Protein AF-A0A956A0J0-F1 (afdb_monomer)

Nearest PDB structures (foldseek):
  6fri-assembly2_C  TM=3.319E-01  e=4.130E+00  Photobacterium leiognathi

Radius of gyration: 16.72 Å; Cα contacts (8 Å, |Δi|>4): 126; chains: 1; bounding box: 41×42×44 Å

Sequence (135 aa):
MIIDIDAHFEPGSDWLERYPELARRLPPLNPGALAVDAIVGDLLRGVPEAERPPFEELVPPGAAILYGKEKAQEAERRAEFEGRNQFQVANAAARVKWLDEQGIAQQHVICLSGIAYNLQVADAALRRDVIRACN

Secondary structure (DSSP, 8-state):
-EEEEEEEEB--SSTTTT-HHHHHHPPPP-HHHHHHHHHHHHHHHTS-GGGSPPHHHHS-TTHHHHTT---TTTTTGGGG-TTGGG--BS-HHHHHHHHHHHTEEEEEEEEHHHHHHHHH---HHHHHHHHHHH-

Solvent-accessible surface area (backbone atoms only — not comparable to full-atom values): 8342 Å² total; per-residue (Å²): 132,38,72,44,79,85,40,64,36,39,65,64,88,63,69,43,66,90,36,59,75,56,53,75,71,55,74,88,82,61,69,47,54,48,53,32,44,75,75,46,33,74,64,51,73,77,45,60,76,93,74,51,76,58,66,79,78,56,37,56,90,64,39,46,57,80,69,68,50,76,54,87,80,51,58,69,70,45,74,76,44,88,68,62,80,61,69,43,62,66,46,67,70,65,47,52,54,49,28,61,78,69,56,41,74,43,72,39,76,42,53,48,61,58,55,40,45,59,70,72,44,83,53,66,67,62,34,51,54,47,56,59,69,73,106

Foldseek 3Di:
DAEAEDAEAEQDPCLCVVPVVLVVVADDFDLQVCVLCVPCVVVVVVPDPVRDDDSVVSRPPCSCLQNVNDDPVCPVVCVPDDPSQSHDNDDVPSVVVVCVVVVHPYYDYDHPVLVRRCVPPPDPVSNVVSVVSVD

pLDDT: mean 83.01, std 14.28, range [43.84, 96.94]

Mean predicted aligned error: 7.05 Å

Structure (mmCIF, N/CA/C/O backbone):
data_AF-A0A956A0J0-F1
#
_entry.id   AF-A0A956A0J0-F1
#
loop_
_atom_site.group_PDB
_atom_site.id
_atom_site.type_symbol
_atom_site.label_atom_id
_atom_site.label_alt_id
_atom_site.label_comp_id
_atom_site.label_asym_id
_atom_site.label_entity_id
_atom_site.label_seq_id
_atom_site.pdbx_PDB_ins_code
_atom_site.Cartn_x
_atom_site.Cartn_y
_atom_site.Cartn_z
_atom_site.occupancy
_atom_site.B_iso_or_equiv
_atom_site.auth_seq_id
_atom_site.auth_comp_id
_atom_site.auth_asym_id
_atom_site.auth_atom_id
_atom_site.pdbx_PDB_model_num
ATOM 1 N N . MET A 1 1 ? -26.387 4.382 7.161 1.00 84.38 1 MET A N 1
ATOM 2 C CA . MET A 1 1 ? -25.313 3.425 7.493 1.00 84.38 1 MET A CA 1
ATOM 3 C C . MET A 1 1 ? -24.346 3.420 6.327 1.00 84.38 1 MET A C 1
ATOM 5 O O . MET A 1 1 ? -24.772 3.058 5.238 1.00 84.38 1 MET A O 1
ATOM 9 N N . ILE A 1 2 ? -23.117 3.897 6.526 1.00 94.62 2 ILE A N 1
ATOM 10 C CA . ILE A 1 2 ? -22.090 3.940 5.476 1.00 9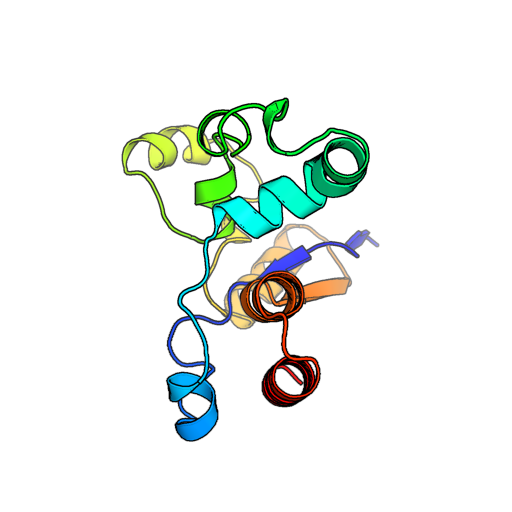4.62 2 ILE A CA 1
ATOM 11 C C . ILE A 1 2 ? -21.172 2.728 5.653 1.00 94.62 2 ILE A C 1
ATOM 13 O O . ILE A 1 2 ? -20.750 2.440 6.772 1.00 94.62 2 ILE A O 1
ATOM 17 N N . ILE A 1 3 ? -20.896 2.024 4.556 1.00 96.25 3 ILE A N 1
ATOM 18 C CA . ILE A 1 3 ? -19.879 0.974 4.483 1.00 96.25 3 ILE A CA 1
ATOM 19 C C . ILE A 1 3 ? -18.842 1.453 3.477 1.00 96.25 3 ILE A C 1
ATOM 21 O O . ILE A 1 3 ? -19.169 1.655 2.309 1.00 96.25 3 ILE A O 1
ATOM 25 N N . ASP A 1 4 ? -17.617 1.647 3.942 1.00 92.81 4 ASP A N 1
ATOM 26 C CA . ASP A 1 4 ? -16.483 2.012 3.105 1.00 92.81 4 ASP A CA 1
ATOM 27 C C . ASP A 1 4 ? -15.701 0.742 2.747 1.00 92.81 4 ASP A C 1
ATOM 29 O O . ASP A 1 4 ? -15.153 0.066 3.614 1.00 92.81 4 ASP A O 1
ATOM 33 N N . ILE A 1 5 ? -15.711 0.366 1.472 1.00 93.62 5 ILE A N 1
ATOM 34 C CA . ILE A 1 5 ? -15.119 -0.895 1.007 1.00 93.62 5 ILE A CA 1
ATOM 35 C C . ILE A 1 5 ? -13.688 -0.738 0.490 1.00 93.62 5 ILE A C 1
ATOM 37 O O . ILE A 1 5 ? -13.060 -1.743 0.171 1.00 93.62 5 ILE A O 1
ATOM 41 N N . ASP A 1 6 ? -13.186 0.491 0.378 1.00 87.94 6 ASP A N 1
ATOM 42 C CA . ASP A 1 6 ? -11.927 0.769 -0.311 1.00 87.94 6 ASP A CA 1
ATOM 43 C C . ASP A 1 6 ? -11.074 1.757 0.478 1.00 87.94 6 ASP A C 1
ATOM 45 O O . ASP A 1 6 ? -10.835 2.903 0.091 1.00 87.94 6 ASP A O 1
ATOM 49 N N . ALA A 1 7 ? -10.614 1.295 1.636 1.00 87.12 7 ALA A N 1
ATOM 50 C CA . ALA A 1 7 ? -9.728 2.069 2.472 1.00 87.12 7 ALA A CA 1
ATOM 51 C C . ALA A 1 7 ? -8.381 1.378 2.641 1.00 87.12 7 ALA A C 1
ATOM 53 O O . ALA A 1 7 ? -8.241 0.162 2.549 1.00 87.12 7 ALA A O 1
ATOM 54 N N . HIS A 1 8 ? -7.367 2.177 2.945 1.00 85.31 8 HIS A N 1
ATOM 55 C CA . HIS A 1 8 ? -5.982 1.727 2.944 1.00 85.31 8 HIS A CA 1
ATOM 56 C C . HIS A 1 8 ? -5.296 2.041 4.275 1.00 85.31 8 HIS A C 1
ATOM 58 O O . HIS A 1 8 ? -5.701 2.969 4.991 1.00 85.31 8 HIS A O 1
ATOM 64 N N . PHE A 1 9 ? -4.258 1.271 4.605 1.00 85.00 9 PHE A N 1
ATOM 65 C CA . PHE A 1 9 ? -3.322 1.581 5.684 1.00 85.00 9 PHE A CA 1
ATOM 66 C C . PHE A 1 9 ? -1.894 1.161 5.316 1.00 85.00 9 PHE A C 1
ATOM 68 O O . PHE A 1 9 ? -1.688 0.187 4.589 1.00 85.00 9 PHE A O 1
ATOM 75 N N . GLU A 1 10 ? -0.911 1.884 5.849 1.00 84.62 10 GLU A N 1
ATOM 76 C CA . GLU A 1 10 ? 0.496 1.483 5.803 1.00 84.62 10 GLU A CA 1
ATOM 77 C C . GLU A 1 10 ? 0.860 0.813 7.139 1.00 84.62 10 GLU A C 1
ATOM 79 O O . GLU A 1 10 ? 0.670 1.438 8.190 1.00 84.62 10 GLU A O 1
ATOM 84 N N . PRO A 1 11 ? 1.345 -0.443 7.144 1.00 83.50 11 PRO A N 1
ATOM 85 C CA . PRO A 1 11 ? 1.645 -1.168 8.375 1.00 83.50 11 PRO A CA 1
ATOM 86 C C . PRO A 1 11 ? 2.830 -0.616 9.183 1.00 83.50 11 PRO A C 1
ATOM 88 O O . PRO A 1 11 ? 2.908 -0.910 10.367 1.00 83.50 11 PRO A O 1
ATOM 91 N N . GLY A 1 12 ? 3.714 0.193 8.589 1.00 81.75 12 GLY A N 1
ATOM 92 C CA . GLY A 1 12 ? 4.862 0.792 9.284 1.00 81.75 12 GLY A CA 1
ATOM 93 C C . GLY A 1 12 ? 6.178 0.085 8.983 1.00 81.75 12 GLY A C 1
ATOM 94 O O . GLY A 1 12 ? 6.283 -0.653 8.012 1.00 81.75 12 GLY A O 1
ATOM 95 N N . SER A 1 13 ? 7.222 0.341 9.772 1.00 80.81 13 SER A N 1
ATOM 96 C CA . SER A 1 13 ? 8.526 -0.329 9.612 1.00 80.81 13 SER A CA 1
ATOM 97 C C . SER A 1 13 ? 8.660 -1.605 10.446 1.00 80.81 13 SER A C 1
ATOM 99 O O . SER A 1 13 ? 9.551 -2.409 10.196 1.00 80.81 13 SER A O 1
ATOM 101 N N . ASP A 1 14 ? 7.791 -1.782 11.435 1.00 85.00 14 ASP A N 1
ATOM 102 C CA . ASP A 1 14 ? 7.844 -2.822 12.463 1.00 85.00 14 ASP A CA 1
ATOM 103 C C . ASP A 1 14 ? 7.079 -4.102 12.085 1.00 85.00 14 ASP A C 1
ATOM 105 O O . ASP A 1 14 ? 7.317 -5.167 12.653 1.00 85.00 14 ASP A O 1
ATOM 109 N N . TRP A 1 15 ? 6.199 -4.062 11.082 1.00 86.31 15 TRP A N 1
ATOM 110 C CA . TRP A 1 15 ? 5.349 -5.213 10.729 1.00 86.31 15 TRP A CA 1
ATOM 111 C C . TRP A 1 15 ? 6.106 -6.473 10.278 1.00 86.31 15 TRP A C 1
ATOM 113 O O . TRP A 1 15 ? 5.557 -7.575 10.324 1.00 86.31 15 TRP A O 1
ATOM 123 N N . LEU A 1 16 ? 7.376 -6.336 9.882 1.00 90.88 16 LEU A N 1
ATOM 124 C CA . LEU A 1 16 ? 8.261 -7.452 9.538 1.00 90.88 16 LEU A CA 1
ATOM 125 C C . LEU A 1 16 ? 9.192 -7.883 10.679 1.00 90.88 16 LEU A C 1
ATOM 127 O O . LEU A 1 16 ? 9.954 -8.831 10.496 1.00 90.88 16 LEU A O 1
ATOM 131 N N . GLU A 1 17 ? 9.137 -7.261 11.861 1.00 92.00 17 GLU A N 1
ATOM 132 C CA . GLU A 1 17 ? 10.011 -7.611 12.995 1.00 92.00 17 GLU A CA 1
ATOM 133 C C . GLU A 1 17 ? 9.861 -9.075 13.421 1.00 92.00 17 GLU A C 1
ATOM 135 O O . GLU A 1 17 ? 10.838 -9.730 13.785 1.00 92.00 17 GLU A O 1
ATOM 140 N N . ARG A 1 18 ? 8.646 -9.628 13.310 1.00 92.88 18 ARG A N 1
ATOM 141 C CA . ARG A 1 18 ? 8.367 -11.049 13.582 1.00 92.88 18 ARG A CA 1
ATOM 142 C C . ARG A 1 18 ? 8.861 -11.993 12.480 1.00 92.88 18 ARG A C 1
ATOM 144 O O . ARG A 1 18 ? 8.866 -13.205 12.678 1.00 92.88 18 ARG A O 1
ATOM 151 N N . TYR A 1 19 ? 9.293 -11.455 11.339 1.00 95.00 19 TYR A N 1
ATOM 152 C CA . TYR A 1 19 ? 9.679 -12.196 10.139 1.00 95.00 19 TYR A CA 1
ATOM 153 C C . TYR A 1 19 ? 11.051 -11.741 9.598 1.00 95.00 19 TYR A C 1
ATOM 155 O O . TYR A 1 19 ? 11.162 -11.342 8.436 1.00 95.00 19 TYR A O 1
ATOM 163 N N . PRO A 1 20 ? 12.136 -11.823 10.393 1.00 95.06 20 PRO A N 1
ATOM 164 C CA . PRO A 1 20 ? 13.437 -11.262 10.017 1.00 95.06 20 PRO A CA 1
ATOM 165 C C . PRO A 1 20 ? 14.044 -11.906 8.761 1.00 95.06 20 PRO A C 1
ATOM 167 O O . PRO A 1 20 ? 14.679 -11.221 7.962 1.00 95.06 20 PRO A O 1
ATOM 170 N N . GLU A 1 21 ? 13.828 -13.207 8.542 1.00 95.94 21 GLU A N 1
ATOM 171 C CA . GLU A 1 21 ? 14.287 -13.892 7.323 1.00 95.94 21 GLU A CA 1
ATOM 172 C C . GLU A 1 21 ? 13.534 -13.426 6.073 1.00 95.94 21 GLU A C 1
ATOM 174 O O . GLU A 1 21 ? 14.123 -13.299 5.000 1.00 95.94 21 GLU A O 1
ATOM 179 N N . LEU A 1 22 ? 12.235 -13.138 6.209 1.00 95.19 22 LEU A N 1
ATOM 180 C CA . LEU A 1 22 ? 11.439 -12.569 5.127 1.00 95.19 22 LEU A CA 1
ATOM 181 C C . LEU A 1 22 ? 11.921 -11.150 4.821 1.00 95.19 22 LEU A C 1
ATOM 183 O O . LEU A 1 22 ? 12.200 -10.851 3.665 1.00 95.19 22 LEU A O 1
ATOM 187 N N . ALA A 1 23 ? 12.111 -10.318 5.849 1.00 94.25 23 ALA A N 1
ATOM 188 C CA . ALA A 1 23 ? 12.587 -8.945 5.701 1.00 94.25 23 ALA A CA 1
ATOM 189 C C . ALA A 1 23 ? 13.888 -8.852 4.887 1.00 94.25 23 ALA A C 1
ATOM 191 O O . ALA A 1 23 ? 14.004 -7.998 4.015 1.00 94.25 23 ALA A O 1
ATOM 192 N N . ARG A 1 24 ? 14.843 -9.771 5.102 1.00 94.88 24 ARG A N 1
ATOM 193 C CA . ARG A 1 24 ? 16.113 -9.807 4.347 1.00 94.88 24 ARG A CA 1
ATOM 194 C C . ARG A 1 24 ? 15.955 -10.146 2.866 1.00 94.88 24 ARG A C 1
ATOM 196 O O . ARG A 1 24 ? 16.825 -9.800 2.073 1.00 94.88 24 ARG A O 1
ATOM 203 N N . ARG A 1 25 ? 14.893 -10.864 2.500 1.00 95.06 25 ARG A N 1
ATOM 204 C CA . ARG A 1 25 ? 14.613 -11.285 1.118 1.00 95.06 25 ARG A CA 1
ATOM 205 C C . ARG A 1 25 ? 13.814 -10.240 0.343 1.00 95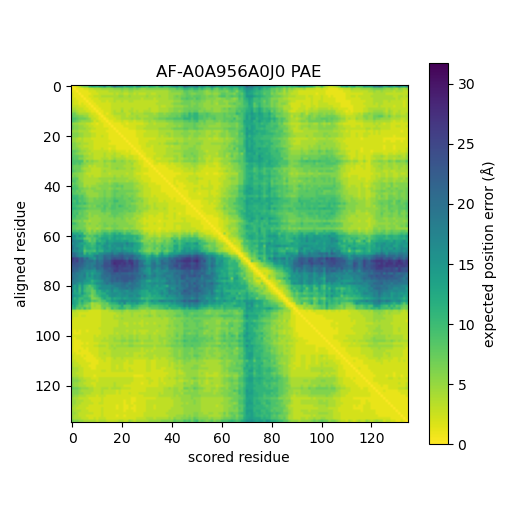.06 25 ARG A C 1
ATOM 207 O O . ARG A 1 25 ? 13.747 -10.332 -0.881 1.00 95.06 25 ARG A O 1
ATOM 214 N N . LEU A 1 26 ? 13.173 -9.299 1.034 1.00 93.50 26 LEU A N 1
ATOM 215 C CA . LEU A 1 26 ? 12.279 -8.337 0.409 1.00 93.50 26 LEU A CA 1
ATOM 216 C C . LEU A 1 26 ? 13.054 -7.164 -0.208 1.00 93.50 26 LEU A C 1
ATOM 218 O O . LEU A 1 26 ? 13.930 -6.593 0.444 1.00 93.50 26 LEU A O 1
ATOM 222 N N . PRO A 1 27 ? 12.743 -6.786 -1.461 1.00 91.88 27 PRO A N 1
ATOM 223 C CA . PRO A 1 27 ? 13.329 -5.602 -2.072 1.00 91.88 27 PRO A CA 1
ATOM 224 C C . PRO A 1 27 ? 12.764 -4.324 -1.432 1.00 91.88 27 PRO A C 1
ATOM 226 O O . PRO A 1 27 ? 11.671 -4.346 -0.870 1.00 91.88 27 PRO A O 1
ATOM 229 N N . PRO A 1 28 ? 13.446 -3.175 -1.550 1.00 87.69 28 PRO A N 1
ATOM 230 C CA . PRO A 1 28 ? 12.824 -1.904 -1.206 1.00 87.69 28 PRO A CA 1
ATOM 231 C C . PRO A 1 28 ? 11.601 -1.661 -2.102 1.00 87.69 28 PRO A C 1
ATOM 233 O O . PRO A 1 28 ? 11.682 -1.796 -3.323 1.00 87.69 28 PRO A O 1
ATOM 236 N N . LEU A 1 29 ? 10.475 -1.275 -1.503 1.00 84.56 29 LEU A N 1
ATOM 237 C CA . LEU A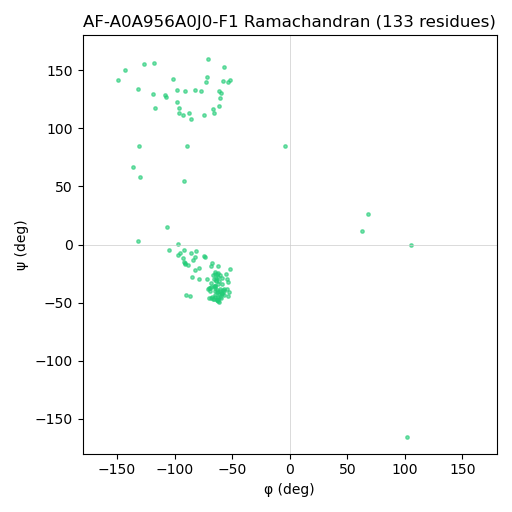 1 29 ? 9.286 -0.888 -2.258 1.00 84.56 29 LEU A CA 1
ATOM 238 C C . LEU A 1 29 ? 9.476 0.477 -2.921 1.00 84.56 29 LEU A C 1
ATOM 240 O O . LEU A 1 29 ? 9.965 1.418 -2.292 1.00 84.56 29 LEU A O 1
ATOM 244 N N . ASN A 1 30 ? 8.999 0.604 -4.161 1.00 83.31 30 ASN A N 1
ATOM 245 C CA . ASN A 1 30 ? 8.752 1.886 -4.808 1.00 83.31 30 ASN A CA 1
ATOM 246 C C . ASN A 1 30 ? 7.285 2.305 -4.581 1.00 83.31 30 ASN A C 1
ATOM 248 O O . ASN A 1 30 ? 6.383 1.692 -5.158 1.00 83.31 30 ASN A O 1
ATOM 252 N N . PRO A 1 31 ? 7.034 3.361 -3.788 1.00 71.56 31 PRO A N 1
ATOM 253 C CA . PRO A 1 31 ? 5.706 3.921 -3.570 1.00 71.56 31 PRO A CA 1
ATOM 254 C C . PRO A 1 31 ? 4.952 4.288 -4.856 1.00 71.56 31 PRO A C 1
ATOM 256 O O . PRO A 1 31 ? 3.784 3.963 -5.042 1.00 71.56 31 PRO A O 1
ATOM 259 N N . GLY A 1 32 ? 5.632 4.936 -5.802 1.00 79.06 32 GLY A N 1
ATOM 260 C CA . GLY A 1 32 ? 4.995 5.366 -7.044 1.00 79.06 32 GLY A CA 1
ATOM 261 C C . GLY A 1 32 ? 4.519 4.191 -7.898 1.00 79.06 32 GLY A C 1
ATOM 262 O O . GLY A 1 32 ? 3.575 4.344 -8.664 1.00 79.06 32 GLY A O 1
ATOM 263 N N . ALA A 1 33 ? 5.138 3.014 -7.755 1.00 85.12 33 ALA A N 1
ATOM 264 C CA . ALA A 1 33 ? 4.893 1.889 -8.651 1.00 85.12 33 ALA A CA 1
ATOM 265 C C . ALA A 1 33 ? 3.502 1.277 -8.457 1.00 85.12 33 ALA A C 1
ATOM 267 O O . ALA A 1 33 ? 2.860 0.937 -9.446 1.00 85.12 33 ALA A O 1
ATOM 268 N N . LEU A 1 34 ? 3.003 1.197 -7.216 1.00 85.12 34 LEU A N 1
ATOM 269 C CA . LEU A 1 34 ? 1.625 0.756 -6.972 1.00 85.12 34 LEU A CA 1
ATOM 270 C C . LEU A 1 34 ? 0.624 1.744 -7.567 1.00 85.12 34 LEU A C 1
ATOM 272 O O . LEU A 1 34 ? -0.328 1.320 -8.202 1.00 85.12 34 LEU A O 1
ATOM 276 N N . ALA A 1 35 ? 0.837 3.050 -7.368 1.00 82.88 35 ALA A N 1
ATOM 277 C CA . ALA A 1 35 ? -0.073 4.071 -7.878 1.00 82.88 35 ALA A CA 1
ATOM 278 C C . ALA A 1 35 ? -0.128 4.044 -9.412 1.00 82.88 35 ALA A C 1
ATOM 280 O O . ALA A 1 35 ? -1.207 4.060 -9.992 1.00 82.88 35 ALA A O 1
ATOM 281 N N . VAL A 1 36 ? 1.030 3.952 -10.069 1.00 88.31 36 VAL A N 1
ATOM 282 C CA . VAL A 1 36 ? 1.112 3.862 -11.531 1.00 88.31 36 VAL A CA 1
ATOM 283 C C . VAL A 1 36 ? 0.443 2.585 -12.042 1.00 88.31 36 VAL A C 1
ATOM 285 O O . VAL A 1 36 ? -0.379 2.670 -12.951 1.00 88.31 36 VAL A O 1
ATOM 288 N N . ASP A 1 37 ? 0.729 1.419 -11.452 1.00 89.06 37 ASP A N 1
ATOM 289 C CA . ASP A 1 37 ? 0.096 0.170 -11.894 1.00 89.06 37 ASP A CA 1
ATOM 290 C C . ASP A 1 37 ? -1.421 0.168 -11.644 1.00 89.06 37 ASP A C 1
ATOM 292 O O . ASP A 1 37 ? -2.186 -0.163 -12.547 1.00 89.06 37 ASP A O 1
ATOM 296 N N . ALA A 1 38 ? -1.873 0.624 -10.474 1.00 84.69 38 ALA A N 1
ATOM 297 C CA . ALA A 1 38 ? -3.290 0.638 -10.120 1.00 84.69 38 ALA A CA 1
ATOM 298 C C . ALA A 1 38 ? -4.119 1.632 -10.952 1.00 84.69 38 ALA A C 1
ATOM 300 O O . ALA A 1 38 ? -5.287 1.369 -11.223 1.00 84.69 38 ALA A O 1
ATOM 301 N N . ILE A 1 39 ? -3.545 2.774 -11.352 1.00 86.00 39 ILE A N 1
ATOM 302 C CA . ILE A 1 39 ? -4.280 3.822 -12.082 1.00 86.00 39 ILE A CA 1
ATOM 303 C C . ILE A 1 39 ? -4.193 3.613 -13.598 1.00 86.00 39 ILE A C 1
ATOM 305 O O . ILE A 1 39 ? -5.190 3.779 -14.298 1.00 86.00 39 ILE A O 1
ATOM 309 N N . VAL A 1 40 ? -3.009 3.277 -14.123 1.00 89.44 40 VAL A N 1
ATOM 310 C CA . VAL A 1 40 ? -2.755 3.207 -15.576 1.00 89.44 40 VAL A CA 1
ATOM 311 C C . VAL A 1 40 ? -2.050 1.925 -16.030 1.00 89.44 40 VAL A C 1
ATOM 313 O O . VAL A 1 40 ? -1.759 1.786 -17.218 1.00 89.44 40 VAL A O 1
ATOM 316 N N . GLY A 1 41 ? -1.781 0.964 -15.143 1.00 90.06 41 GLY A N 1
ATOM 317 C CA . GLY A 1 41 ? -1.009 -0.243 -15.462 1.00 90.06 41 GLY A CA 1
ATOM 318 C C . GLY A 1 41 ? -1.607 -1.074 -16.593 1.00 90.06 41 GLY A C 1
ATOM 319 O O . GLY A 1 41 ? -0.874 -1.531 -17.468 1.00 90.06 41 GLY A O 1
ATOM 320 N N . ASP A 1 42 ? -2.934 -1.205 -16.645 1.00 91.62 42 ASP A N 1
ATOM 321 C CA . ASP A 1 42 ? -3.620 -1.920 -17.730 1.00 91.62 42 ASP A CA 1
ATOM 322 C C . ASP A 1 42 ? -3.449 -1.243 -19.091 1.00 91.62 42 ASP A C 1
ATOM 324 O O . ASP A 1 42 ? -3.272 -1.925 -20.101 1.00 91.62 42 ASP A O 1
ATOM 328 N N . LEU A 1 43 ? -3.422 0.092 -19.122 1.00 91.81 43 LEU A N 1
ATOM 329 C CA . LEU A 1 43 ? -3.131 0.843 -20.343 1.00 91.81 43 LEU A CA 1
ATOM 330 C C . LEU A 1 43 ? -1.671 0.636 -20.758 1.00 91.81 43 LEU A C 1
ATOM 332 O O . LEU A 1 43 ? -1.395 0.330 -21.917 1.00 91.81 43 LEU A O 1
ATOM 336 N N . LEU A 1 44 ? -0.736 0.730 -19.807 1.00 92.31 44 LEU A N 1
ATOM 337 C CA . LEU A 1 44 ? 0.696 0.560 -20.071 1.00 92.31 44 LEU A CA 1
ATOM 338 C C . LEU A 1 44 ? 1.046 -0.852 -20.549 1.00 92.31 44 LEU A C 1
ATOM 340 O O . LEU A 1 44 ? 1.964 -1.005 -21.353 1.00 92.31 44 LEU A O 1
ATOM 344 N N . ARG A 1 45 ? 0.305 -1.883 -20.120 1.00 92.06 45 ARG A N 1
ATOM 345 C CA . ARG A 1 45 ? 0.459 -3.260 -20.622 1.00 92.06 45 ARG A CA 1
ATOM 346 C C . ARG A 1 45 ? 0.209 -3.371 -22.132 1.00 92.06 45 ARG A C 1
ATOM 348 O O . ARG A 1 45 ? 0.789 -4.248 -22.765 1.00 92.06 45 ARG A O 1
ATOM 355 N N . GLY A 1 46 ? -0.595 -2.475 -22.710 1.00 94.00 46 GLY A N 1
ATOM 356 C CA . GLY A 1 46 ? -0.835 -2.385 -24.154 1.00 94.00 46 GLY A CA 1
ATOM 357 C C . GLY A 1 46 ? 0.188 -1.548 -24.932 1.00 94.00 46 GLY A C 1
ATOM 358 O O . GLY A 1 46 ? 0.137 -1.536 -26.159 1.00 94.00 46 GLY A O 1
ATOM 359 N N . VAL A 1 47 ? 1.110 -0.859 -24.250 1.00 93.94 47 VAL A N 1
ATOM 360 C CA . VAL A 1 47 ? 2.108 0.034 -24.863 1.00 93.94 47 VAL A CA 1
ATOM 361 C C . VAL A 1 47 ? 3.501 -0.611 -24.784 1.00 93.94 47 VAL A C 1
ATOM 363 O O . VAL A 1 47 ? 3.910 -1.018 -23.684 1.00 93.94 47 VAL A O 1
ATOM 366 N N . PRO A 1 48 ? 4.258 -0.707 -25.899 1.00 95.25 48 PRO A N 1
ATOM 367 C CA . PRO A 1 48 ? 5.648 -1.164 -25.878 1.00 95.25 48 PRO A CA 1
ATOM 368 C C . PRO A 1 48 ? 6.493 -0.359 -24.890 1.00 95.25 48 PRO A C 1
ATOM 370 O O . PRO A 1 48 ? 6.361 0.857 -24.815 1.00 95.25 48 PRO A O 1
ATOM 373 N N . GLU A 1 49 ? 7.390 -1.010 -24.145 1.00 91.00 49 GLU A N 1
ATOM 374 C CA . GLU A 1 49 ? 8.169 -0.344 -23.084 1.00 91.00 49 GLU A CA 1
ATOM 375 C C . GLU A 1 49 ? 8.942 0.888 -23.568 1.00 91.00 49 GLU A C 1
ATOM 377 O O . GLU A 1 49 ? 8.970 1.894 -22.867 1.00 91.00 49 GLU A O 1
ATOM 382 N N . ALA A 1 50 ? 9.498 0.835 -24.781 1.00 95.00 50 ALA A N 1
ATOM 383 C CA . ALA A 1 50 ? 10.239 1.941 -25.389 1.00 95.00 50 ALA A CA 1
ATOM 384 C C . ALA A 1 50 ? 9.369 3.165 -25.745 1.00 95.00 50 ALA A C 1
ATOM 386 O O . ALA A 1 50 ? 9.910 4.237 -26.001 1.00 95.00 50 ALA A O 1
ATOM 387 N N . GLU A 1 51 ? 8.044 3.007 -25.779 1.00 95.25 51 GLU A N 1
ATOM 388 C CA . GLU A 1 51 ? 7.073 4.054 -26.123 1.00 95.25 51 GLU A CA 1
ATOM 389 C C . GLU A 1 51 ? 6.336 4.601 -24.892 1.00 95.25 51 GLU A C 1
ATOM 391 O O . GLU A 1 51 ? 5.540 5.535 -25.003 1.00 95.25 51 GLU A O 1
ATOM 396 N N . ARG A 1 52 ? 6.574 4.029 -23.705 1.00 93.94 52 ARG A N 1
ATOM 397 C CA . ARG A 1 52 ? 5.928 4.487 -22.472 1.00 93.94 52 ARG A CA 1
ATOM 398 C C . ARG A 1 52 ? 6.510 5.837 -22.035 1.00 93.94 52 ARG A C 1
ATOM 400 O O . ARG A 1 52 ? 7.721 6.036 -22.155 1.00 93.94 52 ARG A O 1
ATOM 407 N N . PRO A 1 53 ? 5.687 6.743 -21.470 1.00 92.62 53 PRO A N 1
ATOM 408 C CA . PRO A 1 53 ? 6.203 7.936 -20.813 1.00 92.62 53 PRO A CA 1
ATOM 409 C C . PRO A 1 53 ? 7.191 7.572 -19.694 1.00 92.62 53 PRO A C 1
ATOM 411 O O . PRO A 1 53 ? 7.062 6.494 -19.097 1.00 92.62 53 PRO A O 1
ATOM 414 N N . PRO A 1 54 ? 8.146 8.460 -19.370 1.00 91.12 54 PRO A N 1
ATOM 415 C CA . PRO A 1 54 ? 9.017 8.289 -18.216 1.00 91.12 54 PRO A CA 1
ATOM 416 C C . PRO A 1 54 ? 8.209 8.028 -16.945 1.00 91.12 54 PRO A C 1
ATOM 418 O O . PRO A 1 54 ? 7.152 8.623 -16.725 1.00 91.12 54 PRO A O 1
ATOM 421 N N . PHE A 1 55 ? 8.713 7.147 -16.082 1.00 85.81 55 PHE A N 1
ATOM 422 C CA . PHE A 1 55 ? 8.004 6.758 -14.864 1.00 85.81 55 PHE A CA 1
ATOM 423 C C . PHE A 1 55 ? 7.683 7.967 -13.976 1.00 85.81 55 PHE A C 1
ATOM 425 O O . PHE A 1 55 ? 6.596 8.061 -13.416 1.00 85.81 55 PHE A O 1
ATOM 432 N N . GLU A 1 56 ? 8.598 8.929 -13.900 1.00 84.19 56 GLU A N 1
ATOM 433 C CA . GLU A 1 56 ? 8.470 10.161 -13.127 1.00 84.19 56 GLU A CA 1
ATOM 434 C C . GLU A 1 56 ? 7.302 11.043 -13.589 1.00 84.19 56 GLU A C 1
ATOM 436 O O . GLU A 1 56 ? 6.736 11.767 -12.773 1.00 84.19 56 GLU A O 1
ATOM 441 N N . GLU A 1 57 ? 6.917 10.963 -14.866 1.00 86.94 57 GLU A N 1
ATOM 442 C CA . GLU A 1 57 ? 5.759 11.675 -15.423 1.00 86.94 57 GLU A CA 1
ATOM 443 C C . GLU A 1 57 ? 4.439 10.940 -15.152 1.00 86.94 57 GLU A C 1
ATOM 445 O O . GLU A 1 57 ? 3.371 11.552 -15.153 1.00 86.94 57 GLU A O 1
ATOM 450 N N . LEU A 1 58 ? 4.506 9.631 -14.895 1.00 86.12 58 LEU A N 1
ATOM 451 C CA . LEU A 1 58 ? 3.346 8.793 -14.598 1.00 86.12 58 LEU A CA 1
ATOM 452 C C . LEU A 1 58 ? 2.957 8.835 -13.120 1.00 86.12 58 LEU A C 1
ATOM 454 O O . LEU A 1 58 ? 1.792 8.611 -12.795 1.00 86.12 58 LEU A O 1
ATOM 458 N N . VAL A 1 59 ? 3.909 9.090 -12.216 1.00 82.81 59 VAL A N 1
ATOM 459 C CA . VAL A 1 59 ? 3.641 9.132 -10.774 1.00 82.81 59 VAL A CA 1
ATOM 460 C C . VAL A 1 59 ? 2.736 10.328 -10.457 1.00 82.81 59 VAL A C 1
ATOM 462 O O . VAL A 1 59 ? 3.159 11.476 -10.614 1.00 82.81 59 VAL A O 1
ATOM 465 N N . PRO A 1 60 ? 1.510 10.104 -9.943 1.00 73.94 60 PRO A N 1
ATOM 466 C CA . PRO A 1 60 ? 0.632 11.204 -9.571 1.00 73.94 60 PRO A CA 1
ATOM 467 C C . PRO A 1 60 ? 1.304 12.106 -8.525 1.00 73.94 60 PRO A C 1
ATOM 469 O O . PRO A 1 60 ? 1.889 11.581 -7.571 1.00 73.94 60 PRO A O 1
ATOM 472 N N . PRO A 1 61 ? 1.152 13.443 -8.592 1.00 68.75 61 PRO A N 1
ATOM 473 C CA . PRO A 1 61 ? 1.686 14.349 -7.570 1.00 68.75 61 PRO A CA 1
ATOM 474 C C . PRO A 1 61 ? 1.240 13.983 -6.143 1.00 68.75 61 PRO A C 1
ATOM 476 O O . PRO A 1 61 ? 1.999 14.136 -5.188 1.00 68.75 61 PRO A O 1
ATOM 479 N N . GLY A 1 62 ? 0.028 13.428 -6.010 1.00 65.94 62 GLY A N 1
ATOM 480 C CA . GLY A 1 62 ? -0.528 12.933 -4.750 1.00 65.94 62 GLY A CA 1
ATOM 481 C C . GLY A 1 62 ? -0.078 11.526 -4.331 1.00 65.94 62 GLY A C 1
ATOM 482 O O . GLY A 1 62 ? -0.403 11.110 -3.229 1.00 65.94 62 GLY A O 1
ATOM 483 N N . ALA A 1 63 ? 0.677 10.771 -5.134 1.00 66.25 63 ALA A N 1
ATOM 484 C CA . ALA A 1 63 ? 1.074 9.403 -4.775 1.00 66.25 63 ALA A CA 1
ATOM 485 C C . ALA A 1 63 ? 2.017 9.355 -3.562 1.00 66.25 63 ALA A C 1
ATOM 487 O O . ALA A 1 63 ? 1.952 8.418 -2.773 1.00 66.25 63 ALA A O 1
ATOM 488 N N . ALA A 1 64 ? 2.831 10.394 -3.344 1.00 61.75 64 ALA A N 1
ATOM 489 C CA . ALA A 1 64 ? 3.638 10.523 -2.125 1.00 61.75 64 ALA A CA 1
ATOM 490 C C . ALA A 1 64 ? 2.776 10.533 -0.842 1.00 61.75 64 ALA A C 1
ATOM 492 O O . ALA A 1 64 ? 3.214 10.058 0.207 1.00 61.75 64 ALA A O 1
ATOM 493 N N . ILE A 1 65 ? 1.528 11.007 -0.949 1.00 59.44 65 ILE A N 1
ATOM 494 C CA . ILE A 1 65 ? 0.560 11.099 0.150 1.00 59.44 65 ILE A CA 1
ATOM 495 C C . ILE A 1 65 ? 0.084 9.710 0.593 1.00 59.44 65 ILE A C 1
ATOM 497 O O . ILE A 1 65 ? -0.082 9.480 1.791 1.00 59.44 65 ILE A O 1
ATOM 501 N N . LEU A 1 66 ? -0.092 8.775 -0.349 1.00 56.97 66 LEU A N 1
ATOM 502 C CA . LEU A 1 66 ? -0.565 7.412 -0.067 1.00 56.97 66 LEU A CA 1
ATOM 503 C C . LEU A 1 66 ? 0.397 6.633 0.844 1.00 56.97 66 LEU A C 1
ATOM 505 O O . LEU A 1 66 ? -0.032 5.742 1.564 1.00 56.97 66 LEU A O 1
ATOM 509 N N . TYR A 1 67 ? 1.678 7.006 0.862 1.00 57.00 67 TYR A N 1
ATOM 510 C CA . TYR A 1 67 ? 2.734 6.309 1.602 1.00 57.00 67 TYR A CA 1
ATOM 511 C C . TYR A 1 67 ? 3.216 7.053 2.847 1.00 57.00 67 TYR A C 1
ATOM 513 O O . TYR A 1 67 ? 4.303 6.770 3.352 1.00 57.00 67 TYR A O 1
ATOM 521 N N . GLY A 1 68 ? 2.464 8.056 3.312 1.00 51.03 68 GLY A N 1
ATOM 522 C CA . GLY A 1 68 ? 2.816 8.826 4.510 1.00 51.03 68 GLY A CA 1
ATOM 523 C C . GLY A 1 68 ? 4.130 9.611 4.400 1.00 51.03 68 GLY A C 1
ATOM 524 O O . GLY A 1 68 ? 4.626 10.118 5.403 1.00 51.03 68 GLY A O 1
ATOM 525 N N . LYS A 1 69 ? 4.710 9.732 3.197 1.00 53.03 69 LYS A N 1
ATOM 526 C CA . LYS A 1 69 ? 5.903 10.543 2.942 1.00 53.03 69 LYS A CA 1
ATOM 527 C C . LYS A 1 69 ? 5.450 11.955 2.596 1.00 53.03 69 LYS A C 1
ATOM 529 O O . LYS A 1 69 ? 5.278 12.302 1.430 1.00 53.03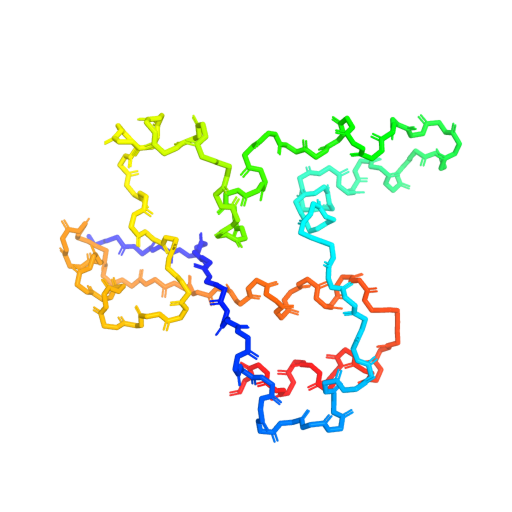 69 LYS A O 1
ATOM 534 N N . GLU A 1 70 ? 5.221 12.767 3.622 1.00 52.59 70 GLU A N 1
ATOM 535 C CA . GLU A 1 70 ? 4.939 14.187 3.431 1.00 52.59 70 GLU A CA 1
ATOM 536 C C . GLU A 1 70 ? 6.119 14.877 2.734 1.00 52.59 70 GLU A C 1
ATOM 538 O O . GLU A 1 70 ? 7.258 14.841 3.202 1.00 52.59 70 GLU A O 1
ATOM 543 N N . LYS A 1 71 ? 5.847 15.572 1.626 1.00 45.66 71 LYS A N 1
ATOM 544 C CA . LYS A 1 71 ? 6.650 16.747 1.285 1.00 45.66 71 LYS A CA 1
ATOM 545 C C . LYS A 1 71 ? 6.161 17.876 2.187 1.00 45.66 71 LYS A C 1
ATOM 547 O O . LYS A 1 71 ? 4.959 18.114 2.250 1.00 45.66 71 LYS A O 1
ATOM 552 N N . ALA A 1 72 ? 7.079 18.603 2.823 1.00 46.84 72 ALA A N 1
ATOM 553 C CA . ALA A 1 72 ? 6.768 19.731 3.713 1.00 46.84 72 ALA A CA 1
ATOM 554 C C . ALA A 1 72 ? 5.829 20.792 3.090 1.00 46.84 72 ALA A C 1
ATOM 556 O O . ALA A 1 72 ? 5.172 21.534 3.806 1.00 46.84 72 ALA A O 1
ATOM 557 N N . GLN A 1 73 ? 5.740 20.839 1.758 1.00 43.84 73 GLN A N 1
ATOM 558 C CA . GLN A 1 73 ? 4.904 21.765 0.989 1.00 43.84 73 GLN A CA 1
ATOM 559 C C . GLN A 1 73 ? 3.437 21.305 0.818 1.00 43.84 73 GLN A C 1
ATOM 561 O O . GLN A 1 73 ? 2.600 22.111 0.438 1.00 43.84 73 GLN A O 1
ATOM 566 N N . GLU A 1 74 ? 3.091 20.042 1.110 1.00 49.91 74 GLU A N 1
ATOM 567 C CA . GLU A 1 74 ? 1.704 19.533 1.022 1.00 49.91 74 GLU A CA 1
ATOM 568 C C . GLU A 1 74 ? 0.935 19.632 2.354 1.00 49.91 74 GLU A C 1
ATOM 570 O O . GLU A 1 74 ? -0.285 19.461 2.373 1.00 49.91 74 GLU A O 1
ATOM 575 N N . ALA A 1 75 ? 1.617 19.923 3.469 1.00 55.66 75 ALA A N 1
ATOM 576 C CA . ALA A 1 75 ? 1.001 20.015 4.795 1.00 55.66 75 ALA A CA 1
ATOM 577 C C . ALA A 1 75 ? -0.055 21.136 4.875 1.00 55.66 75 ALA A C 1
ATOM 579 O O . ALA A 1 75 ? -1.137 20.928 5.428 1.00 55.66 75 ALA A O 1
ATOM 580 N N . GLU A 1 76 ? 0.223 22.294 4.263 1.00 58.66 76 GLU A N 1
ATOM 581 C CA . GLU A 1 76 ? -0.722 23.418 4.176 1.00 58.66 76 GLU A CA 1
ATOM 582 C C . GLU A 1 76 ? -1.930 23.075 3.296 1.00 58.66 76 GLU A C 1
ATOM 584 O O . GLU A 1 76 ? -3.067 23.269 3.717 1.00 58.66 76 GLU A O 1
ATOM 589 N N . ARG A 1 77 ? -1.717 22.459 2.123 1.00 57.62 77 ARG A N 1
ATOM 590 C CA . ARG A 1 77 ? -2.803 22.077 1.200 1.00 57.62 77 ARG A CA 1
ATOM 591 C C . ARG A 1 77 ? -3.745 21.023 1.795 1.00 57.62 77 ARG A C 1
ATOM 593 O O . ARG A 1 77 ? -4.928 20.987 1.470 1.00 57.62 77 ARG A O 1
ATOM 600 N N . ARG A 1 78 ? -3.240 20.169 2.692 1.00 54.28 78 ARG A N 1
ATOM 601 C CA . ARG A 1 78 ? -4.046 19.181 3.428 1.00 54.28 78 ARG A CA 1
ATOM 602 C C . ARG A 1 78 ? -4.749 19.747 4.654 1.00 54.28 78 ARG A C 1
ATOM 604 O O . ARG A 1 78 ? -5.590 19.035 5.192 1.00 54.28 78 ARG A O 1
ATOM 611 N N . ALA A 1 79 ? -4.457 20.967 5.115 1.00 62.09 79 ALA A N 1
ATOM 612 C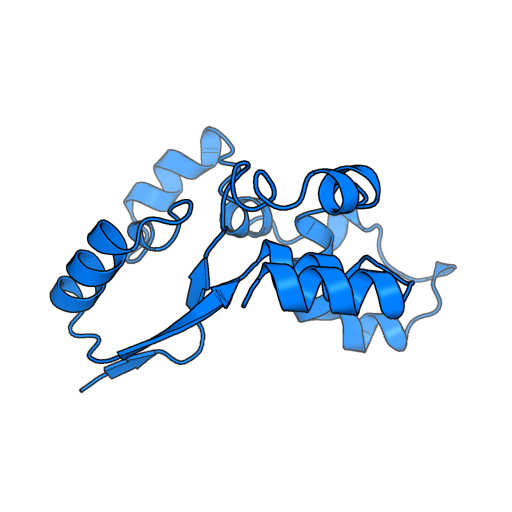 CA . ALA A 1 79 ? -5.239 21.588 6.191 1.00 62.09 79 ALA A CA 1
ATOM 613 C C . ALA A 1 79 ? -6.737 21.629 5.861 1.00 62.09 79 ALA A C 1
ATOM 615 O O . ALA A 1 79 ? -7.569 21.490 6.754 1.00 62.09 79 ALA A O 1
ATOM 616 N N . GLU A 1 80 ? -7.043 21.719 4.569 1.00 56.88 80 GLU A N 1
ATOM 617 C CA . GLU A 1 80 ? -8.388 21.853 4.023 1.00 56.88 80 GLU A CA 1
ATOM 618 C C . GLU A 1 80 ? -8.999 20.517 3.554 1.00 56.88 80 GLU A C 1
ATOM 620 O O . GLU A 1 80 ? -10.186 20.473 3.241 1.00 56.88 80 GLU A O 1
ATOM 625 N N . PHE A 1 81 ? -8.233 19.414 3.505 1.00 61.00 81 PHE A N 1
ATOM 626 C CA . PHE A 1 81 ? -8.736 18.129 2.998 1.00 61.00 81 PHE A CA 1
ATOM 627 C C . PHE A 1 81 ? -9.453 17.320 4.087 1.00 61.00 81 PHE A C 1
ATOM 629 O O . PHE A 1 81 ? -8.826 16.732 4.981 1.00 61.00 81 PHE A O 1
ATOM 636 N N . GLU A 1 82 ? -10.776 17.245 3.974 1.00 57.97 82 GLU A N 1
ATOM 637 C CA . GLU A 1 82 ? -11.626 16.378 4.787 1.00 57.97 82 GLU A CA 1
ATOM 638 C C . GLU A 1 82 ? -11.234 14.903 4.551 1.00 57.97 82 GLU A C 1
ATOM 640 O O . GLU A 1 82 ? -11.229 14.417 3.424 1.00 57.97 82 GLU A O 1
ATOM 645 N N . GLY A 1 83 ? -10.799 14.200 5.607 1.00 58.88 83 GLY A N 1
ATOM 646 C CA . GLY A 1 83 ? -10.314 12.809 5.523 1.00 58.88 83 GLY A CA 1
ATOM 647 C C . GLY A 1 83 ? -8.793 12.610 5.626 1.00 58.88 83 GLY A C 1
ATOM 648 O O . GLY A 1 83 ? -8.327 11.473 5.660 1.00 58.88 83 GLY A O 1
ATOM 649 N N . ARG A 1 84 ? -7.985 13.672 5.781 1.00 58.31 84 ARG A N 1
ATOM 650 C CA . ARG A 1 84 ? -6.514 13.562 5.958 1.00 58.31 84 ARG A CA 1
ATOM 651 C C . ARG A 1 84 ? -6.062 12.661 7.122 1.00 58.31 84 ARG A C 1
ATOM 653 O O . ARG A 1 84 ? -4.966 12.111 7.082 1.00 58.31 84 ARG A O 1
ATOM 660 N N . ASN A 1 85 ? -6.909 12.487 8.137 1.00 59.16 85 ASN A N 1
ATOM 661 C CA . ASN A 1 85 ? -6.622 11.665 9.316 1.00 59.16 85 ASN A CA 1
ATOM 662 C C . ASN A 1 85 ? -6.680 10.155 9.031 1.00 59.16 85 ASN A C 1
ATOM 664 O O . ASN A 1 85 ? -6.223 9.370 9.858 1.00 59.16 85 ASN A O 1
ATOM 668 N N . GLN A 1 86 ? -7.188 9.739 7.864 1.00 58.81 86 GLN A N 1
ATOM 669 C CA . GLN A 1 86 ? -7.130 8.342 7.427 1.00 58.81 86 GLN A CA 1
ATOM 670 C C . GLN A 1 86 ? -5.684 7.852 7.238 1.00 58.81 86 GLN A C 1
ATOM 672 O O . GLN A 1 86 ? -5.419 6.658 7.361 1.00 58.81 86 GLN A O 1
ATOM 677 N N . PHE A 1 87 ? -4.744 8.759 6.963 1.00 61.56 87 PHE A N 1
ATOM 678 C CA . PHE A 1 87 ? -3.380 8.446 6.536 1.00 61.56 87 PHE A CA 1
ATOM 679 C C . PHE A 1 87 ? -2.403 8.339 7.712 1.00 61.56 87 PHE A C 1
ATOM 681 O O . PHE A 1 87 ? -1.387 9.030 7.753 1.00 61.56 87 PHE A O 1
ATOM 688 N N . GLN A 1 88 ? -2.722 7.484 8.685 1.00 61.72 88 GLN A N 1
ATOM 689 C CA . GLN A 1 88 ? -1.805 7.136 9.770 1.00 61.72 88 GLN A CA 1
ATOM 690 C C . GLN A 1 88 ? -1.156 5.776 9.510 1.00 61.72 88 GLN A C 1
ATOM 692 O O . GLN A 1 88 ? -1.810 4.846 9.035 1.00 61.72 88 GLN A O 1
ATOM 697 N N . VAL A 1 89 ? 0.125 5.662 9.864 1.00 70.00 89 VAL A N 1
ATOM 698 C CA . VAL A 1 89 ? 0.788 4.361 10.016 1.00 70.00 89 VAL A CA 1
ATOM 699 C C . VAL A 1 89 ? 0.035 3.577 11.092 1.00 70.00 89 VAL A C 1
ATOM 701 O O . VAL A 1 89 ? -0.268 4.148 12.138 1.00 70.00 89 VAL A O 1
ATOM 704 N N . ALA A 1 90 ? -0.320 2.326 10.786 1.00 77.38 90 ALA A N 1
ATOM 705 C CA . ALA A 1 90 ? -1.147 1.397 11.567 1.00 77.38 90 ALA A CA 1
ATOM 706 C C . ALA A 1 90 ? -1.594 1.887 12.965 1.00 77.38 90 ALA A C 1
ATOM 708 O O . ALA A 1 90 ? -0.996 1.555 13.986 1.00 77.38 90 ALA A O 1
ATOM 709 N N . ASN A 1 91 ? -2.700 2.639 13.023 1.00 85.75 91 ASN A N 1
ATOM 710 C CA . ASN A 1 91 ? -3.298 3.111 14.275 1.00 85.75 91 ASN A CA 1
ATOM 711 C C . ASN A 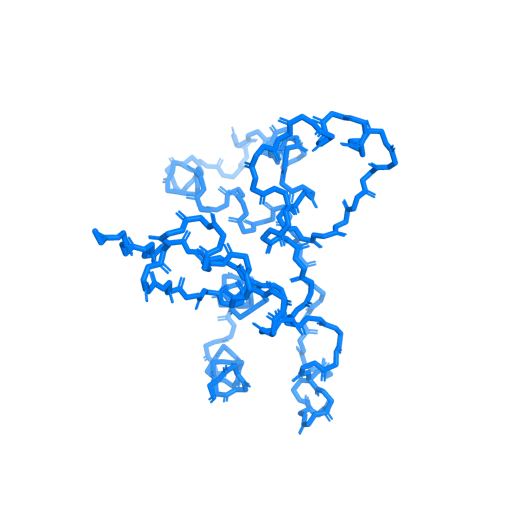1 91 ? -4.803 2.827 14.304 1.00 85.75 91 ASN A C 1
ATOM 713 O O . ASN A 1 91 ? -5.634 3.676 13.970 1.00 85.75 91 ASN A O 1
ATOM 717 N N . ALA A 1 92 ? -5.156 1.608 14.709 1.00 88.75 92 ALA A N 1
ATOM 718 C CA . ALA A 1 92 ? -6.542 1.152 14.724 1.00 88.75 92 ALA A CA 1
ATOM 719 C C . ALA A 1 92 ? -7.435 2.004 15.643 1.00 88.75 92 ALA A C 1
ATOM 721 O O . ALA A 1 92 ? -8.564 2.312 15.279 1.00 88.75 92 ALA A O 1
ATOM 722 N N . ALA A 1 93 ? -6.930 2.440 16.802 1.00 89.88 93 ALA A N 1
ATOM 723 C CA . ALA A 1 93 ? -7.718 3.216 17.759 1.00 89.88 93 ALA A CA 1
ATOM 724 C C . ALA A 1 93 ? -8.108 4.593 17.201 1.00 89.88 93 ALA A C 1
ATOM 726 O O . ALA A 1 93 ? -9.274 4.984 17.262 1.00 89.88 93 ALA A O 1
ATOM 727 N N . ALA A 1 94 ? -7.149 5.312 16.607 1.00 86.25 94 ALA A N 1
ATOM 728 C CA . ALA A 1 94 ? -7.435 6.586 15.953 1.00 86.25 94 ALA A CA 1
ATOM 729 C C . ALA A 1 94 ? -8.353 6.408 14.736 1.00 86.25 94 ALA A C 1
ATOM 731 O O . ALA A 1 94 ? -9.241 7.230 14.518 1.00 86.25 94 ALA A O 1
ATOM 732 N N . ARG A 1 95 ? -8.179 5.316 13.977 1.00 87.50 95 ARG A N 1
ATOM 733 C CA . ARG A 1 95 ? -9.027 4.990 12.826 1.00 87.50 95 ARG A CA 1
ATOM 734 C C . ARG A 1 95 ? -10.478 4.762 13.240 1.00 87.50 95 ARG A C 1
ATOM 736 O O . ARG A 1 95 ? -11.353 5.375 12.649 1.00 87.50 95 ARG A O 1
ATOM 743 N N . VAL A 1 96 ? -10.730 3.946 14.265 1.00 91.81 96 VAL A N 1
ATOM 744 C CA . VAL A 1 96 ? -12.086 3.678 14.781 1.00 91.81 96 VAL A CA 1
ATOM 745 C C . VAL A 1 96 ? -12.755 4.967 15.249 1.00 91.81 96 VAL A C 1
ATOM 747 O O . VAL A 1 96 ? -13.871 5.251 14.833 1.00 91.81 96 VAL A O 1
ATOM 750 N N . LYS A 1 97 ? -12.040 5.804 16.014 1.00 91.31 97 LYS A N 1
ATOM 751 C CA . LYS A 1 97 ? -12.557 7.114 16.432 1.00 91.31 97 LYS A CA 1
ATOM 752 C C . LYS A 1 97 ? -12.953 7.984 15.233 1.00 91.31 97 LYS A C 1
ATOM 754 O O . LYS A 1 97 ? -14.001 8.618 15.247 1.00 91.31 97 LYS A O 1
ATOM 759 N N . TRP A 1 98 ? -12.119 8.013 14.196 1.00 88.81 98 TRP A N 1
ATOM 760 C CA . TRP A 1 98 ? -12.418 8.754 12.974 1.00 88.81 98 TRP A CA 1
ATOM 761 C C . TRP A 1 98 ? -13.636 8.171 12.234 1.00 88.81 98 TRP A C 1
ATOM 763 O O . TRP A 1 98 ? -14.475 8.936 11.773 1.00 88.81 98 TRP A O 1
ATOM 773 N N . LEU A 1 99 ? -13.793 6.843 12.168 1.00 91.38 99 LEU A N 1
ATOM 774 C CA . LEU A 1 99 ? -14.982 6.210 11.576 1.00 91.38 99 LEU A CA 1
ATOM 775 C C . LEU A 1 99 ? -16.274 6.644 12.285 1.00 91.38 99 LEU A C 1
ATOM 777 O O . LEU A 1 99 ? -17.242 6.987 11.602 1.00 91.38 99 LEU A O 1
ATOM 781 N N . ASP A 1 100 ? -16.262 6.706 13.622 1.00 94.38 100 ASP A N 1
ATOM 782 C CA . ASP A 1 100 ? -17.392 7.193 14.424 1.00 94.38 100 ASP A CA 1
ATOM 783 C C . ASP A 1 100 ? -17.729 8.656 14.091 1.00 94.38 100 ASP A C 1
ATOM 785 O O . ASP A 1 100 ? -18.892 8.992 13.863 1.00 94.38 100 ASP A O 1
ATOM 789 N N . GLU A 1 101 ? -16.712 9.521 13.998 1.00 92.56 101 GLU A N 1
ATOM 790 C CA . GLU A 1 101 ? -16.865 10.941 13.643 1.00 92.56 101 GLU A CA 1
ATOM 791 C C . GLU A 1 101 ? -17.454 11.141 12.236 1.00 92.56 101 GLU A C 1
ATOM 793 O O . GLU A 1 101 ? -18.166 12.115 12.001 1.00 92.56 101 GLU A O 1
ATOM 798 N N . GLN A 1 102 ? 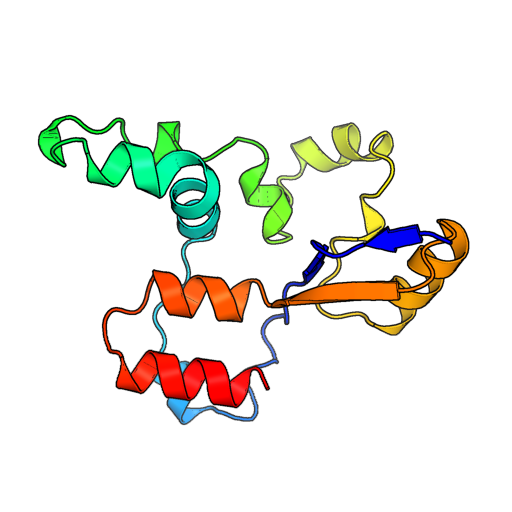-17.175 10.228 11.301 1.00 89.81 102 GLN A N 1
ATOM 799 C CA . GLN A 1 102 ? -17.682 10.283 9.925 1.00 89.8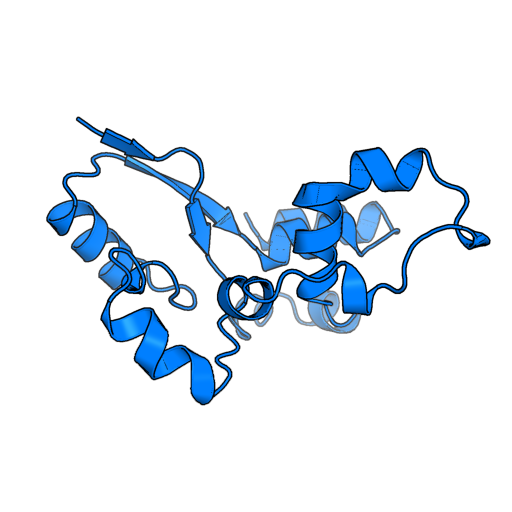1 102 GLN A CA 1
ATOM 800 C C . GLN A 1 102 ? -19.002 9.523 9.714 1.00 89.81 102 GLN A C 1
ATOM 802 O O . GLN A 1 102 ? -19.558 9.546 8.615 1.00 89.81 102 GLN A O 1
ATOM 807 N N . GLY A 1 103 ? -19.510 8.812 10.727 1.00 94.69 103 GLY A N 1
ATOM 808 C CA . GLY A 1 103 ? -20.700 7.967 10.590 1.00 94.69 103 GLY A CA 1
ATOM 809 C C . GLY A 1 103 ? -20.501 6.734 9.691 1.00 94.69 103 GLY A C 1
ATOM 810 O O . GLY A 1 103 ? -21.469 6.233 9.100 1.00 94.69 103 GLY A O 1
ATOM 811 N N . ILE A 1 104 ? -19.263 6.239 9.577 1.00 94.88 104 ILE A N 1
ATOM 812 C CA . ILE A 1 104 ? -18.914 5.022 8.832 1.00 94.88 104 ILE A CA 1
ATOM 813 C C . ILE A 1 104 ? -19.059 3.818 9.763 1.00 94.88 104 ILE A C 1
ATOM 815 O O . ILE A 1 104 ? -18.312 3.659 10.720 1.00 94.88 104 ILE A O 1
ATOM 819 N N . ALA A 1 105 ? -20.025 2.947 9.472 1.00 96.94 105 ALA A N 1
ATOM 820 C CA . ALA A 1 105 ? -20.351 1.802 10.321 1.00 96.94 105 ALA A CA 1
ATOM 821 C C . ALA A 1 105 ? -19.378 0.627 10.146 1.00 96.94 105 ALA A C 1
ATOM 823 O O . ALA A 1 105 ? -19.178 -0.161 11.067 1.00 96.94 105 ALA A O 1
ATOM 824 N N . GLN A 1 106 ? -18.798 0.487 8.955 1.00 95.31 106 GLN A N 1
ATOM 825 C CA . GLN A 1 106 ? -17.821 -0.546 8.640 1.00 95.31 106 GLN A CA 1
ATOM 826 C C . GLN A 1 106 ? -16.852 -0.016 7.592 1.00 95.31 106 GLN A C 1
ATOM 828 O O . GLN A 1 106 ? -17.266 0.661 6.652 1.00 95.31 106 GLN A O 1
ATOM 833 N N . GLN A 1 107 ? -15.579 -0.378 7.736 1.00 92.75 107 GLN A N 1
ATOM 834 C CA . GLN A 1 107 ? -14.562 -0.093 6.739 1.00 92.75 107 GLN A CA 1
ATOM 835 C C . GLN A 1 107 ? -13.739 -1.346 6.428 1.00 92.75 107 GLN A C 1
ATOM 837 O O . GLN A 1 107 ? -13.322 -2.058 7.343 1.00 92.75 107 GLN A O 1
ATOM 842 N N . HIS A 1 108 ? -13.517 -1.632 5.148 1.00 92.75 108 HIS A N 1
ATOM 843 C CA . HIS A 1 108 ? -12.564 -2.645 4.695 1.00 92.75 108 HIS A CA 1
ATOM 844 C C . HIS A 1 108 ? -11.215 -1.972 4.486 1.00 92.75 108 HIS A C 1
ATOM 846 O O . HIS A 1 108 ? -11.138 -0.898 3.893 1.00 92.75 108 HIS A O 1
ATOM 852 N N . VAL A 1 109 ? -10.157 -2.581 5.017 1.00 88.31 109 VAL A N 1
ATOM 853 C CA . VAL A 1 109 ? -8.814 -2.000 4.997 1.00 88.31 109 VAL A CA 1
ATOM 854 C C . VAL A 1 109 ? -7.844 -2.891 4.236 1.00 88.31 109 VAL A C 1
ATOM 856 O O . VAL A 1 109 ? -7.739 -4.088 4.496 1.00 88.31 109 VAL A O 1
ATOM 859 N N . ILE A 1 110 ? -7.116 -2.285 3.304 1.00 87.19 110 ILE A N 1
ATOM 860 C CA . ILE A 1 110 ? -6.129 -2.931 2.444 1.00 87.19 110 ILE A CA 1
ATOM 861 C C . ILE A 1 110 ? -4.732 -2.507 2.908 1.00 87.19 110 ILE A C 1
ATOM 863 O O . ILE A 1 110 ? -4.431 -1.318 3.039 1.00 87.19 110 ILE A O 1
ATOM 867 N N . CYS A 1 111 ? -3.872 -3.493 3.165 1.00 88.25 111 CYS A N 1
ATOM 868 C CA . CYS A 1 111 ? -2.477 -3.268 3.541 1.00 88.25 111 CYS A CA 1
ATOM 869 C C . CYS A 1 111 ? -1.660 -2.826 2.317 1.00 88.25 111 CYS A C 1
ATOM 871 O O . CYS A 1 111 ? -1.417 -3.637 1.418 1.00 88.25 111 CYS A O 1
ATOM 873 N N . LEU A 1 112 ? -1.207 -1.567 2.297 1.00 86.06 112 LEU A N 1
ATOM 874 C CA . LEU A 1 112 ? -0.477 -0.970 1.169 1.00 86.06 112 LEU A CA 1
ATOM 875 C C . LEU A 1 112 ? 0.857 -1.668 0.891 1.00 86.06 112 LEU A C 1
ATOM 877 O O . LEU A 1 112 ? 1.124 -2.050 -0.249 1.00 86.06 112 LEU A O 1
ATOM 881 N N . SER A 1 113 ? 1.672 -1.909 1.920 1.00 87.00 113 SER A N 1
ATOM 882 C CA . SER A 1 113 ? 2.904 -2.693 1.767 1.00 87.00 113 SER A CA 1
ATOM 883 C C . SER A 1 113 ? 2.623 -4.111 1.250 1.00 87.00 113 SER A C 1
ATOM 885 O O . SER A 1 113 ? 3.311 -4.586 0.346 1.00 87.00 113 SER A O 1
ATOM 887 N N . GLY A 1 114 ? 1.578 -4.776 1.756 1.00 90.38 114 GLY A N 1
ATOM 888 C CA . GLY A 1 114 ? 1.205 -6.131 1.340 1.00 90.38 114 GLY A CA 1
ATOM 889 C C . GLY A 1 114 ? 0.830 -6.228 -0.142 1.00 90.38 114 GLY A C 1
ATOM 890 O O . GLY A 1 114 ? 1.326 -7.109 -0.850 1.00 90.38 114 GLY A O 1
ATOM 891 N N . ILE A 1 115 ? -0.001 -5.308 -0.645 1.00 89.88 115 ILE A N 1
ATOM 892 C CA . ILE A 1 115 ? -0.345 -5.258 -2.076 1.00 89.88 115 ILE A CA 1
ATOM 893 C C . ILE A 1 115 ? 0.854 -4.827 -2.932 1.00 89.88 115 ILE A C 1
ATOM 895 O O . ILE A 1 115 ? 1.108 -5.436 -3.971 1.00 89.88 115 ILE A O 1
ATOM 899 N N . ALA A 1 116 ? 1.651 -3.855 -2.478 1.00 89.94 116 ALA A N 1
ATOM 900 C CA . ALA A 1 116 ? 2.811 -3.367 -3.219 1.00 89.94 116 ALA A CA 1
ATOM 901 C C . ALA A 1 116 ? 3.851 -4.472 -3.455 1.00 89.94 116 ALA A C 1
ATOM 903 O O . ALA A 1 116 ? 4.338 -4.623 -4.575 1.00 89.94 116 ALA A O 1
ATOM 904 N N . TYR A 1 117 ? 4.143 -5.301 -2.448 1.00 92.69 117 TYR A N 1
ATOM 905 C CA . TYR A 1 117 ? 5.027 -6.457 -2.624 1.00 92.69 117 TYR A CA 1
ATOM 906 C C . TYR A 1 117 ? 4.449 -7.506 -3.578 1.00 92.69 117 TYR A C 1
ATOM 908 O O . TYR A 1 117 ? 5.199 -8.096 -4.351 1.00 92.69 117 TYR A O 1
ATOM 916 N N . ASN A 1 118 ? 3.131 -7.723 -3.586 1.00 90.69 118 ASN A N 1
ATOM 917 C CA . ASN A 1 118 ? 2.498 -8.650 -4.533 1.00 90.69 118 ASN A CA 1
ATOM 918 C C . ASN A 1 118 ? 2.606 -8.204 -5.996 1.00 90.69 118 ASN A C 1
ATOM 920 O O . ASN A 1 118 ? 2.552 -9.047 -6.897 1.00 90.69 118 ASN A O 1
ATOM 924 N N . LEU A 1 119 ? 2.781 -6.902 -6.206 1.00 89.38 119 LEU A N 1
ATOM 925 C CA . LEU A 1 119 ? 2.993 -6.278 -7.504 1.00 89.38 119 LEU A CA 1
ATOM 926 C C . LEU A 1 119 ? 4.473 -6.262 -7.909 1.00 89.38 119 LEU A C 1
ATOM 928 O O . LEU A 1 119 ? 4.812 -6.577 -9.044 1.00 89.38 119 LEU A O 1
ATOM 932 N N . GLN A 1 120 ? 5.358 -5.908 -6.975 1.00 91.00 120 GLN A N 1
ATOM 933 C CA . GLN A 1 120 ? 6.769 -5.624 -7.262 1.00 91.00 120 GLN A CA 1
ATOM 934 C C . GLN A 1 120 ? 7.685 -6.851 -7.130 1.00 91.00 120 GLN A C 1
ATOM 936 O O . GLN A 1 120 ? 8.813 -6.835 -7.620 1.00 91.00 120 GLN A O 1
ATOM 941 N N . VAL A 1 121 ? 7.223 -7.932 -6.495 1.00 94.06 121 VAL A N 1
ATOM 942 C CA . VAL A 1 121 ? 7.978 -9.186 -6.374 1.00 94.06 121 VAL A CA 1
ATOM 943 C C . VAL A 1 121 ? 7.549 -10.172 -7.457 1.00 94.06 121 VAL A C 1
ATOM 945 O O . VAL A 1 121 ? 6.421 -10.657 -7.468 1.00 94.06 121 VAL A O 1
ATOM 948 N N . ALA A 1 122 ? 8.481 -10.545 -8.336 1.00 92.25 122 ALA A N 1
ATOM 949 C CA . ALA A 1 122 ? 8.223 -11.540 -9.378 1.00 92.25 122 ALA A CA 1
ATOM 950 C C . ALA A 1 122 ? 8.069 -12.972 -8.819 1.00 92.25 122 ALA A C 1
ATOM 952 O O . ALA A 1 122 ? 7.219 -13.739 -9.283 1.00 92.25 122 ALA A O 1
ATOM 953 N N . ASP A 1 123 ? 8.861 -13.336 -7.802 1.00 96.31 123 ASP A N 1
ATOM 954 C CA . ASP A 1 123 ? 8.849 -14.673 -7.197 1.00 96.31 123 ASP A CA 1
ATOM 955 C C . ASP A 1 123 ? 7.508 -14.962 -6.496 1.00 96.31 123 ASP A C 1
ATOM 957 O O . ASP A 1 123 ? 7.151 -14.366 -5.477 1.00 96.31 123 ASP A O 1
ATOM 961 N N . ALA A 1 124 ? 6.754 -15.917 -7.043 1.00 95.62 124 ALA A N 1
ATOM 962 C CA . ALA A 1 124 ? 5.464 -16.332 -6.504 1.00 95.62 124 ALA A CA 1
ATOM 963 C C . ALA A 1 124 ? 5.563 -16.962 -5.104 1.00 95.62 124 ALA A C 1
ATOM 965 O O . ALA A 1 124 ? 4.622 -16.832 -4.321 1.00 95.62 124 ALA A O 1
ATOM 966 N N . ALA A 1 125 ? 6.666 -17.638 -4.772 1.00 96.56 125 ALA A N 1
ATOM 967 C CA . ALA A 1 125 ? 6.866 -18.196 -3.439 1.00 96.56 125 ALA A CA 1
ATOM 968 C C . ALA A 1 125 ? 7.087 -17.076 -2.416 1.00 96.56 125 ALA A C 1
ATOM 970 O O . ALA A 1 125 ? 6.408 -17.046 -1.391 1.00 96.56 125 ALA A O 1
ATOM 971 N N . LEU A 1 126 ? 7.945 -16.104 -2.738 1.00 96.38 126 LEU A N 1
ATOM 972 C CA . LEU A 1 126 ? 8.169 -14.934 -1.888 1.00 96.38 126 LEU A CA 1
ATOM 973 C C . LEU A 1 126 ? 6.887 -14.105 -1.690 1.00 96.38 126 LEU A C 1
ATOM 975 O O . LEU A 1 126 ? 6.595 -13.697 -0.569 1.00 96.38 126 LEU A O 1
ATOM 979 N N . ARG A 1 127 ? 6.061 -13.930 -2.731 1.00 95.69 127 ARG A N 1
ATOM 980 C CA . ARG A 1 127 ? 4.744 -13.273 -2.603 1.00 95.69 127 ARG A CA 1
ATOM 981 C C . ARG A 1 127 ? 3.812 -13.983 -1.624 1.00 95.69 127 ARG A C 1
ATOM 983 O O . ARG A 1 127 ? 3.151 -13.334 -0.818 1.00 95.69 127 ARG A O 1
ATOM 990 N 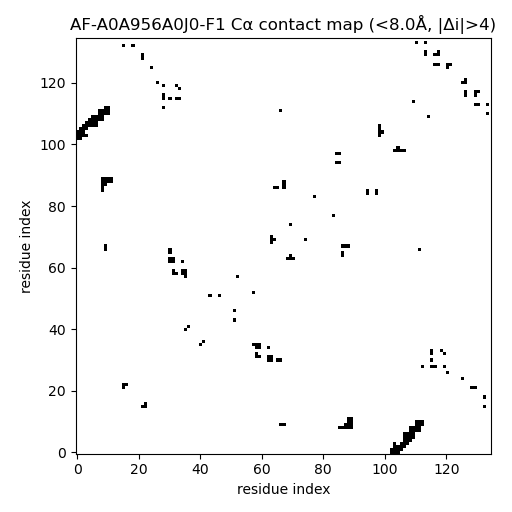N . ARG A 1 128 ? 3.775 -15.319 -1.651 1.00 95.50 128 ARG A N 1
ATOM 991 C CA . ARG A 1 128 ? 2.977 -16.106 -0.696 1.00 95.50 128 ARG A CA 1
ATOM 992 C C . ARG A 1 128 ? 3.461 -15.919 0.738 1.00 95.50 128 ARG A C 1
ATOM 994 O O . ARG A 1 128 ? 2.626 -15.831 1.633 1.00 95.50 128 ARG A O 1
ATOM 1001 N N . ASP A 1 129 ? 4.773 -15.846 0.951 1.00 95.81 129 ASP A N 1
ATOM 1002 C CA . ASP A 1 129 ? 5.338 -15.581 2.278 1.00 95.81 129 ASP A CA 1
ATOM 1003 C C . ASP A 1 129 ? 4.927 -14.191 2.788 1.00 95.81 129 ASP A C 1
ATOM 1005 O O . ASP A 1 129 ? 4.531 -14.064 3.945 1.00 95.81 129 ASP A O 1
ATOM 1009 N N . VAL A 1 130 ? 4.915 -13.172 1.919 1.00 94.44 130 VAL A N 1
ATOM 1010 C CA . VAL A 1 130 ? 4.398 -11.834 2.261 1.00 94.44 130 VAL A CA 1
ATOM 1011 C C . VAL A 1 130 ? 2.920 -11.880 2.633 1.00 94.44 130 VAL A C 1
ATOM 1013 O O . VAL A 1 130 ? 2.548 -11.373 3.686 1.00 94.44 130 VAL A O 1
ATOM 1016 N N . ILE A 1 131 ? 2.076 -12.522 1.818 1.00 93.44 131 ILE A N 1
ATOM 1017 C CA . ILE A 1 131 ? 0.637 -12.644 2.106 1.00 93.44 131 ILE A CA 1
ATOM 1018 C C . ILE A 1 131 ? 0.409 -13.319 3.464 1.00 93.44 131 ILE A C 1
ATOM 1020 O O . ILE A 1 131 ? -0.472 -12.905 4.211 1.00 93.44 131 ILE A O 1
ATOM 1024 N N . ARG A 1 132 ? 1.197 -14.346 3.799 1.00 93.56 132 ARG A N 1
ATOM 1025 C CA . ARG A 1 132 ? 1.123 -15.011 5.107 1.00 93.56 132 ARG A CA 1
ATOM 1026 C C . ARG A 1 132 ? 1.546 -14.104 6.254 1.00 93.56 132 ARG A C 1
ATOM 1028 O O . ARG A 1 132 ? 0.972 -14.223 7.318 1.00 93.56 132 ARG A O 1
ATOM 1035 N N . ALA A 1 133 ? 2.534 -13.237 6.052 1.00 92.31 133 ALA A N 1
ATOM 1036 C CA . ALA A 1 133 ? 2.962 -12.288 7.076 1.00 92.31 133 ALA A CA 1
ATOM 1037 C C . ALA A 1 133 ? 1.944 -11.155 7.295 1.00 92.31 133 ALA A C 1
ATOM 1039 O O . ALA A 1 133 ? 1.865 -10.619 8.398 1.00 92.31 133 ALA A O 1
ATOM 1040 N N . CYS A 1 134 ? 1.183 -10.787 6.258 1.00 89.31 134 CYS A N 1
ATOM 1041 C CA . CYS A 1 134 ? 0.148 -9.756 6.334 1.00 89.31 134 CYS A CA 1
ATOM 1042 C C . CYS A 1 134 ? -1.173 -10.219 6.979 1.00 89.31 134 CYS A C 1
ATOM 1044 O O . CYS A 1 134 ? -1.953 -9.351 7.366 1.00 89.31 134 CYS A O 1
ATOM 1046 N N . ASN A 1 135 ? -1.442 -11.530 7.043 1.00 87.94 135 ASN A N 1
ATOM 1047 C CA . ASN A 1 135 ? -2.658 -12.114 7.633 1.00 87.94 135 ASN A CA 1
ATOM 1048 C C . ASN A 1 135 ? -2.385 -12.673 9.032 1.00 87.94 135 ASN A C 1
ATOM 1050 O O . ASN A 1 135 ? -3.309 -12.604 9.870 1.00 87.94 135 ASN A O 1
#